Protein AF-A0A0D6LX36-F1 (afdb_monomer_lite)

Radius of gyration: 15.97 Å; chains: 1; bounding box: 24×27×50 Å

Secondary structure (DSSP, 8-state):
--SSSS----GGGSSSSS--STT-GGG-TTTTTTTT----TTEEE-TTS-EEEGGGTTSSS--STT-GGG-HHHHHHHHHHHHHHS---

Structure (mmCIF, N/CA/C/O backbone):
data_AF-A0A0D6LX36-F1
#
_entry.id   AF-A0A0D6LX36-F1
#
loop_
_atom_site.group_PDB
_atom_site.id
_atom_site.type_symbol
_atom_site.label_atom_id
_atom_site.label_alt_id
_atom_site.label_comp_id
_atom_site.label_asym_id
_atom_site.label_entity_id
_atom_site.label_seq_id
_atom_site.pdbx_PDB_ins_code
_atom_site.Cartn_x
_atom_site.Cartn_y
_atom_site.Cartn_z
_atom_site.occupancy
_atom_site.B_iso_or_equiv
_atom_site.auth_seq_id
_atom_site.auth_comp_id
_atom_site.auth_asym_id
_atom_site.auth_atom_id
_atom_site.pdbx_PDB_model_num
ATOM 1 N N . MET A 1 1 ? -7.606 -1.572 20.339 1.00 75.44 1 MET A N 1
ATOM 2 C CA . MET A 1 1 ? -6.788 -1.420 21.561 1.00 75.44 1 MET A CA 1
ATOM 3 C C . MET A 1 1 ? -5.382 -1.817 21.184 1.00 75.44 1 MET A C 1
ATOM 5 O O . MET A 1 1 ? -5.238 -2.885 20.595 1.00 75.44 1 MET A O 1
ATOM 9 N N . CYS A 1 2 ? -4.394 -0.979 21.477 1.00 85.31 2 CYS A N 1
ATOM 10 C CA . CYS A 1 2 ? -2.996 -1.327 21.244 1.00 85.31 2 CYS A CA 1
ATOM 11 C C . CYS A 1 2 ? -2.582 -2.492 22.162 1.00 85.31 2 CYS A C 1
ATOM 13 O O . CYS A 1 2 ? -3.031 -2.567 23.303 1.00 85.31 2 CYS A O 1
ATOM 15 N N . LYS A 1 3 ? -1.769 -3.439 21.683 1.00 82.44 3 LYS A N 1
ATOM 16 C CA . LYS A 1 3 ? -1.439 -4.666 22.435 1.00 82.44 3 LYS A CA 1
ATOM 17 C C . LYS A 1 3 ? -0.555 -4.398 23.654 1.00 82.44 3 LYS A C 1
ATOM 19 O O . LYS A 1 3 ? -0.747 -5.051 24.676 1.00 82.44 3 LYS A O 1
ATOM 24 N N . HIS A 1 4 ? 0.399 -3.472 23.557 1.00 79.69 4 HIS A N 1
ATOM 25 C CA . HIS A 1 4 ? 1.335 -3.159 24.648 1.00 79.69 4 HIS A CA 1
ATOM 26 C C . HIS A 1 4 ? 1.014 -1.889 25.442 1.00 79.69 4 HIS A C 1
ATOM 28 O O . HIS A 1 4 ? 1.783 -1.513 26.328 1.00 79.69 4 HIS A O 1
ATOM 34 N N . THR A 1 5 ? -0.098 -1.216 25.155 1.00 76.94 5 THR A N 1
ATOM 35 C CA . THR A 1 5 ? -0.484 0.009 25.863 1.00 76.94 5 THR A CA 1
ATOM 36 C C . THR A 1 5 ? -1.982 0.015 26.139 1.00 76.94 5 THR A C 1
ATOM 38 O O . THR A 1 5 ? -2.763 -0.574 25.400 1.00 76.94 5 THR A O 1
ATOM 41 N N . GLU A 1 6 ? -2.420 0.735 27.172 1.00 80.94 6 GLU A N 1
ATOM 42 C CA . GLU A 1 6 ? -3.85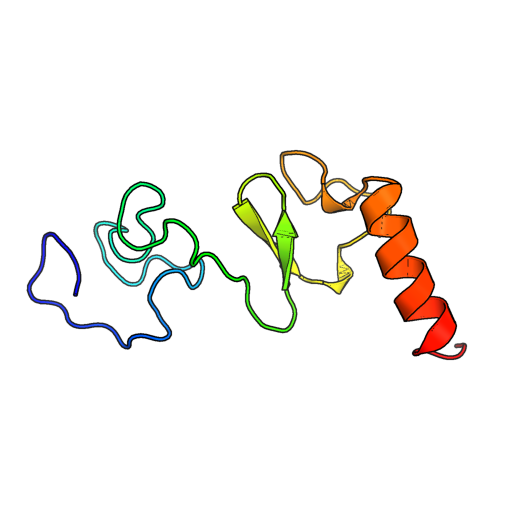6 0.940 27.436 1.00 80.94 6 GLU A CA 1
ATOM 43 C C . GLU A 1 6 ? -4.478 2.011 26.516 1.00 80.94 6 GLU A C 1
ATOM 45 O O . GLU A 1 6 ? -5.471 2.657 26.854 1.00 80.94 6 GLU A O 1
ATOM 50 N N . ILE A 1 7 ? -3.882 2.236 25.339 1.00 85.50 7 ILE A N 1
ATOM 51 C CA . ILE A 1 7 ? -4.355 3.216 24.367 1.00 85.50 7 ILE A CA 1
ATOM 52 C C . ILE A 1 7 ? -5.484 2.591 23.544 1.00 85.50 7 ILE A C 1
ATOM 54 O O . ILE A 1 7 ? -5.326 1.591 22.833 1.00 85.50 7 ILE A O 1
ATOM 58 N N . CYS A 1 8 ? -6.648 3.228 23.625 1.00 88.31 8 CYS A N 1
ATOM 59 C CA . CYS A 1 8 ? -7.763 2.979 22.727 1.00 88.31 8 CYS A CA 1
ATOM 60 C C . CYS A 1 8 ? -7.640 3.894 21.507 1.00 88.31 8 CYS A C 1
ATOM 62 O O . CYS A 1 8 ? -7.628 5.115 21.649 1.00 88.31 8 CYS A O 1
ATOM 64 N N . ILE A 1 9 ? -7.618 3.303 20.319 1.00 87.88 9 ILE A N 1
ATOM 65 C CA . ILE A 1 9 ? -7.819 4.015 19.056 1.00 87.88 9 ILE A CA 1
ATOM 66 C C . ILE A 1 9 ? -9.211 3.696 18.507 1.00 87.88 9 ILE A C 1
ATOM 68 O O . ILE A 1 9 ? -9.834 2.705 18.907 1.00 87.88 9 ILE A O 1
ATOM 72 N N . ALA A 1 10 ? -9.708 4.554 17.618 1.00 88.31 10 ALA A N 1
ATOM 73 C CA . ALA A 1 10 ? -10.985 4.341 16.952 1.00 88.31 10 ALA A CA 1
ATOM 74 C C . ALA A 1 10 ? -10.921 3.091 16.051 1.00 88.31 10 ALA A C 1
ATOM 76 O O . ALA A 1 10 ? -9.846 2.686 15.615 1.00 88.31 10 ALA A O 1
ATOM 77 N N . LYS A 1 11 ? -12.056 2.434 15.804 1.00 82.25 11 LYS A N 1
ATOM 78 C CA . LYS A 1 11 ? -12.069 1.142 15.094 1.00 82.25 11 LYS A CA 1
ATOM 79 C C . LYS A 1 11 ? -11.666 1.294 13.625 1.00 82.25 11 LYS A C 1
ATOM 81 O O . LYS A 1 11 ? -11.064 0.394 13.065 1.00 82.25 11 LYS A O 1
ATOM 86 N N . GLU A 1 12 ? -11.995 2.432 13.033 1.00 83.00 12 GLU A N 1
ATOM 87 C CA . GLU A 1 12 ? -11.616 2.852 11.685 1.00 83.00 12 GLU A CA 1
ATOM 88 C C . GLU A 1 12 ? -10.114 3.111 11.518 1.00 83.00 12 GLU A C 1
ATOM 90 O O . GLU A 1 12 ? -9.656 3.253 10.395 1.00 83.00 12 GLU A O 1
ATOM 95 N N . ARG A 1 13 ? -9.371 3.161 12.627 1.00 86.69 13 ARG A N 1
ATOM 96 C CA . ARG A 1 13 ? -7.912 3.322 12.682 1.00 86.69 13 ARG A CA 1
ATOM 97 C C . ARG A 1 13 ? -7.185 1.992 12.883 1.00 86.69 13 ARG A C 1
ATOM 99 O O . ARG A 1 13 ? -6.028 1.959 13.256 1.00 86.69 13 ARG A O 1
ATOM 106 N N . VAL A 1 14 ? -7.915 0.884 12.787 1.00 86.31 14 VAL A N 1
ATOM 107 C CA . VAL A 1 14 ? -7.352 -0.462 12.867 1.00 86.31 14 VAL A CA 1
ATOM 108 C C . VAL A 1 14 ? -7.243 -0.974 11.443 1.00 86.31 14 VAL A C 1
ATOM 110 O O . VAL A 1 14 ? -8.269 -1.076 10.767 1.00 86.31 14 VAL A O 1
ATOM 113 N N . CYS A 1 15 ? -6.035 -1.343 11.025 1.00 84.25 15 CYS A N 1
ATOM 114 C CA . CYS A 1 15 ? -5.731 -1.798 9.671 1.00 84.25 15 CYS A CA 1
ATOM 115 C C . CYS A 1 15 ? -5.956 -0.712 8.611 1.00 84.25 15 CYS A C 1
ATOM 117 O O . CYS A 1 15 ? -6.421 -1.024 7.511 1.00 84.25 15 CYS A O 1
ATOM 119 N N . ASP A 1 16 ? -5.675 0.546 8.961 1.00 79.62 16 ASP A N 1
ATOM 120 C CA . ASP A 1 16 ? -5.839 1.714 8.087 1.00 79.62 16 ASP A CA 1
ATOM 121 C C . ASP A 1 16 ? -4.531 2.111 7.377 1.00 79.62 16 ASP A C 1
ATOM 123 O O . ASP A 1 16 ? -4.474 3.126 6.677 1.00 79.62 16 ASP A O 1
ATOM 127 N N . GLY A 1 17 ? -3.475 1.306 7.543 1.00 76.06 17 GLY A N 1
ATOM 128 C CA . GLY A 1 17 ? -2.166 1.529 6.941 1.00 76.06 17 GLY A CA 1
ATOM 129 C C . GLY A 1 17 ? -1.295 2.536 7.693 1.00 76.06 17 GLY A C 1
ATOM 130 O O . GLY A 1 17 ? -0.202 2.856 7.216 1.00 76.06 17 GLY A O 1
ATOM 131 N N . LYS A 1 18 ? -1.730 3.038 8.858 1.00 82.75 18 LYS A N 1
ATOM 132 C CA . LYS A 1 18 ? -0.959 3.957 9.704 1.00 82.75 18 LYS A CA 1
ATOM 133 C C . LYS A 1 18 ? -0.670 3.324 11.053 1.00 82.75 18 LYS A C 1
ATOM 135 O O . LYS A 1 18 ? -1.486 2.630 11.628 1.00 82.75 18 LYS A O 1
ATOM 140 N N . TRP A 1 19 ? 0.516 3.597 11.588 1.00 85.88 19 TRP A N 1
ATOM 141 C CA . TRP A 1 19 ? 0.867 3.167 12.941 1.00 85.88 19 TRP A CA 1
ATOM 142 C C . TRP A 1 19 ? 0.302 4.162 13.950 1.00 85.88 19 TRP A C 1
ATOM 144 O O . TRP A 1 19 ? 0.992 5.090 14.381 1.00 85.88 19 TRP A O 1
ATOM 154 N N . ASP A 1 20 ? -0.964 3.986 14.307 1.00 89.81 20 ASP A N 1
ATOM 155 C CA . ASP A 1 20 ? -1.617 4.746 15.365 1.00 89.81 20 ASP A CA 1
ATOM 156 C C . ASP A 1 20 ? -1.289 4.192 16.751 1.00 89.81 20 ASP A C 1
ATOM 158 O O . ASP A 1 20 ? -1.235 4.942 17.734 1.00 89.81 20 ASP A O 1
ATOM 162 N N . CYS A 1 21 ? -0.978 2.901 16.840 1.00 89.38 21 CYS A N 1
ATOM 163 C CA . CYS A 1 21 ? -0.304 2.341 17.996 1.00 89.38 21 CYS A CA 1
ATOM 164 C C . CYS A 1 21 ? 1.219 2.465 17.871 1.00 89.38 21 CYS A C 1
ATOM 166 O O . CYS A 1 21 ? 1.820 2.115 16.859 1.00 89.38 21 CYS A O 1
ATOM 168 N N . TYR A 1 22 ? 1.878 2.872 18.962 1.00 87.44 22 TYR A N 1
ATOM 169 C CA . TYR A 1 22 ? 3.347 2.930 19.028 1.00 87.44 22 TYR A CA 1
ATOM 170 C C . TYR A 1 22 ? 4.015 1.573 18.741 1.00 87.44 22 TYR A C 1
ATOM 172 O O . TYR A 1 22 ? 5.124 1.522 18.218 1.00 87.44 22 TYR A O 1
ATOM 180 N N . ASP A 1 23 ? 3.346 0.473 19.094 1.00 86.31 23 ASP A N 1
ATOM 181 C CA . ASP A 1 23 ? 3.812 -0.892 18.847 1.00 86.31 23 ASP A CA 1
ATOM 182 C C . ASP A 1 23 ? 3.347 -1.466 17.495 1.00 86.31 23 ASP A C 1
ATOM 184 O O . ASP A 1 23 ? 3.586 -2.645 17.237 1.00 86.31 23 ASP A O 1
ATOM 188 N N . GLY A 1 24 ? 2.673 -0.666 16.655 1.00 85.62 24 GLY A N 1
ATOM 189 C CA . GLY A 1 24 ? 2.144 -1.067 15.344 1.00 85.62 24 GLY A CA 1
ATOM 190 C C . GLY A 1 24 ? 1.124 -2.207 15.407 1.00 85.62 24 GLY A C 1
ATOM 191 O O . GLY A 1 24 ? 0.930 -2.931 14.435 1.00 85.62 24 GLY A O 1
ATOM 192 N N . SER A 1 25 ? 0.532 -2.442 16.581 1.00 89.31 25 SER A N 1
ATOM 193 C CA . SER A 1 25 ? -0.338 -3.596 16.830 1.00 89.31 25 SER A CA 1
ATOM 194 C C . SER A 1 25 ? -1.736 -3.468 16.227 1.00 89.31 25 SER A C 1
ATOM 196 O O . SER A 1 25 ? -2.411 -4.479 16.023 1.00 89.31 25 SER A O 1
ATOM 198 N N . ASP A 1 26 ? -2.153 -2.240 15.948 1.00 87.56 26 ASP A N 1
ATOM 199 C CA . ASP A 1 26 ? -3.286 -1.876 15.104 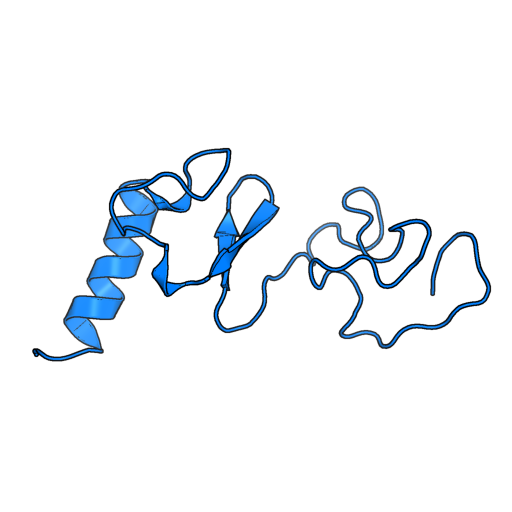1.00 87.56 26 ASP A CA 1
ATOM 200 C C . ASP A 1 26 ? -3.098 -2.295 13.646 1.00 87.5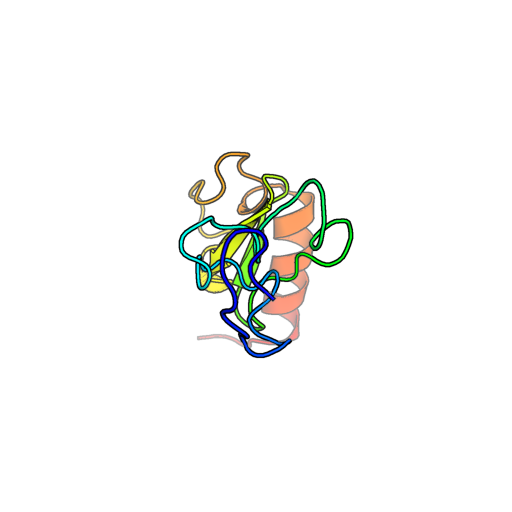6 26 ASP A C 1
ATOM 202 O O . ASP A 1 26 ? -4.084 -2.634 13.002 1.00 87.56 26 ASP A O 1
ATOM 206 N N . GLU A 1 27 ? -1.848 -2.396 13.193 1.00 87.75 27 GLU A N 1
ATOM 207 C CA . GLU A 1 27 ? -1.451 -2.841 11.854 1.00 87.75 27 GLU A CA 1
ATOM 208 C C . GLU A 1 27 ? -0.853 -4.264 11.858 1.00 87.75 27 GLU A C 1
ATOM 210 O O . GLU A 1 27 ? -0.141 -4.675 10.937 1.00 87.75 27 GLU A O 1
ATOM 215 N N . ASP A 1 28 ? -1.125 -5.062 12.901 1.00 84.81 28 ASP A N 1
ATOM 216 C CA . ASP A 1 28 ? -0.610 -6.429 13.012 1.00 84.81 28 ASP A CA 1
ATOM 217 C C . ASP A 1 28 ? -1.271 -7.368 11.988 1.00 84.81 28 ASP A C 1
ATOM 219 O O . ASP A 1 28 ? -2.328 -7.971 12.221 1.00 84.81 28 ASP A O 1
ATOM 223 N N . LEU A 1 29 ? -0.582 -7.542 10.859 1.00 70.69 29 LEU A N 1
ATOM 224 C CA . LEU A 1 29 ? -0.976 -8.394 9.732 1.00 70.69 29 LEU A CA 1
ATOM 225 C C . LEU A 1 29 ? -1.042 -9.890 10.072 1.00 70.69 29 LEU A C 1
ATOM 227 O O . LEU A 1 29 ? -1.634 -10.665 9.321 1.00 70.69 29 LEU A O 1
ATOM 231 N N . ARG A 1 30 ? -0.448 -10.322 11.193 1.00 72.38 30 ARG A N 1
ATOM 232 C CA . ARG A 1 30 ? -0.549 -11.704 11.697 1.00 72.38 30 ARG A CA 1
ATOM 233 C C . ARG A 1 30 ? -1.628 -11.876 12.764 1.00 72.38 30 ARG A C 1
ATOM 235 O O . ARG A 1 30 ? -1.816 -12.987 13.259 1.00 72.38 30 ARG A O 1
ATOM 242 N N . GLY A 1 31 ? -2.326 -10.798 13.107 1.00 77.50 31 GLY A N 1
ATOM 243 C CA . GLY A 1 31 ? -3.342 -10.775 14.144 1.00 77.50 31 GLY A CA 1
ATOM 244 C C . GLY A 1 31 ? -4.598 -10.054 13.689 1.00 77.50 31 GLY A C 1
ATOM 245 O O . GLY A 1 31 ? -5.437 -10.632 13.000 1.00 77.50 31 GLY A O 1
ATOM 246 N N . ILE A 1 32 ? -4.763 -8.811 14.136 1.00 75.88 32 ILE A N 1
ATOM 247 C CA . ILE A 1 32 ? -6.046 -8.104 14.061 1.00 75.88 32 ILE A CA 1
ATOM 248 C C . ILE A 1 32 ? -6.451 -7.743 12.623 1.00 75.88 32 ILE A C 1
ATOM 250 O O . ILE A 1 32 ? -7.643 -7.651 12.340 1.00 75.88 32 ILE A O 1
ATOM 254 N N . CYS A 1 33 ? -5.478 -7.654 11.709 1.00 74.81 33 CYS A N 1
ATOM 255 C CA . CYS A 1 33 ? -5.697 -7.311 10.302 1.00 74.81 33 CYS A CA 1
ATOM 256 C C . CYS A 1 33 ? -5.857 -8.503 9.361 1.00 74.81 33 CYS A C 1
ATOM 258 O O . CYS A 1 33 ? -6.031 -8.317 8.152 1.00 74.81 33 CYS A O 1
ATOM 260 N N . VAL A 1 34 ? -5.839 -9.737 9.877 1.00 69.31 34 VAL A N 1
ATOM 261 C CA . VAL A 1 34 ? -6.010 -10.939 9.052 1.00 69.31 34 VAL A CA 1
ATOM 262 C C . VAL A 1 34 ? -7.391 -10.910 8.382 1.00 69.31 34 VAL A C 1
ATOM 264 O O . VAL A 1 34 ? -8.424 -11.081 9.024 1.00 69.31 34 VAL A O 1
ATOM 267 N N . GLY A 1 35 ? -7.402 -10.671 7.067 1.00 62.44 35 GLY A N 1
ATOM 268 C CA . GLY A 1 35 ? -8.620 -10.572 6.254 1.00 62.44 35 GLY A CA 1
ATOM 269 C C . GLY A 1 35 ? -9.345 -9.220 6.300 1.00 62.44 35 GLY A C 1
ATOM 270 O O . GLY A 1 35 ? -10.396 -9.105 5.679 1.00 62.44 35 GLY A O 1
ATOM 271 N N . ASN A 1 36 ? -8.807 -8.210 6.997 1.00 61.62 36 ASN A N 1
ATOM 272 C CA . ASN A 1 36 ? -9.408 -6.873 7.141 1.00 61.62 36 ASN A CA 1
ATOM 273 C C . ASN A 1 36 ? -8.459 -5.722 6.750 1.00 61.62 36 ASN A C 1
ATOM 275 O O . ASN A 1 36 ? -8.683 -4.587 7.141 1.00 61.62 36 ASN A O 1
ATOM 279 N N . PHE A 1 37 ? -7.418 -5.988 5.958 1.00 65.25 37 PHE A N 1
ATOM 280 C CA . PHE A 1 37 ? -6.603 -4.918 5.377 1.00 65.25 37 PHE A CA 1
ATOM 281 C C . PHE A 1 37 ? -7.310 -4.323 4.152 1.00 65.25 37 PHE A C 1
ATOM 283 O O . PHE A 1 37 ? -7.366 -4.958 3.087 1.00 65.25 37 PHE A O 1
ATOM 290 N N . SER A 1 38 ? -7.871 -3.129 4.328 1.00 66.69 38 SER A N 1
ATOM 291 C CA . SER A 1 38 ? -8.492 -2.334 3.268 1.00 66.69 38 SER A CA 1
ATOM 292 C C . SER A 1 38 ? -7.768 -0.997 3.198 1.00 66.69 38 SER A C 1
ATOM 29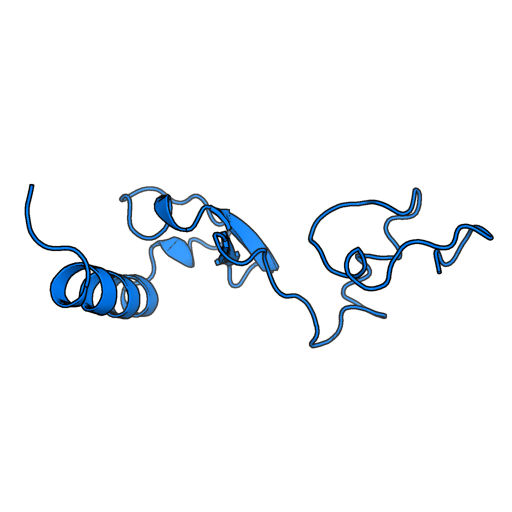4 O O . SER A 1 38 ? -7.661 -0.320 4.212 1.00 66.69 38 SER A O 1
ATOM 296 N N . CYS A 1 39 ? -7.275 -0.628 2.017 1.00 77.50 39 CYS A N 1
ATOM 297 C CA . CYS A 1 39 ? -6.728 0.709 1.804 1.00 77.50 39 CYS A CA 1
ATOM 298 C C . CYS A 1 39 ? -7.835 1.767 1.891 1.00 77.50 39 CYS A C 1
ATOM 300 O O . CYS A 1 39 ? -9.027 1.427 1.879 1.00 77.50 39 CYS A O 1
ATOM 302 N N . ALA A 1 40 ? -7.455 3.044 1.972 1.00 77.44 40 ALA A N 1
ATOM 303 C CA . ALA A 1 40 ? -8.429 4.125 1.913 1.00 77.44 40 ALA A CA 1
ATOM 304 C C . ALA A 1 40 ? -9.256 4.061 0.614 1.00 77.44 40 ALA A C 1
ATOM 306 O O . ALA A 1 40 ? -8.883 3.412 -0.362 1.00 77.44 40 ALA A O 1
ATOM 307 N N . GLN A 1 41 ? -10.398 4.751 0.593 1.00 77.56 41 GLN A N 1
ATOM 308 C CA . GLN A 1 41 ? -11.326 4.709 -0.543 1.00 77.56 41 GLN A CA 1
ATOM 309 C C . GLN A 1 41 ? -10.681 5.117 -1.885 1.00 77.56 41 GLN A C 1
ATOM 311 O O . GLN A 1 41 ? -11.088 4.594 -2.920 1.00 77.56 41 GLN A O 1
ATOM 316 N N . ASP A 1 42 ? -9.669 5.990 -1.850 1.00 82.12 42 ASP A N 1
ATOM 317 C CA . ASP A 1 42 ? -8.936 6.501 -3.020 1.00 82.12 42 ASP A CA 1
ATOM 318 C C . ASP A 1 42 ? -7.533 5.870 -3.157 1.00 82.12 42 ASP A C 1
ATOM 320 O O . ASP A 1 42 ? -6.614 6.446 -3.742 1.00 82.12 42 ASP A O 1
ATOM 324 N N . GLU A 1 43 ? -7.339 4.686 -2.578 1.00 87.31 43 GLU A N 1
ATOM 325 C CA . GLU A 1 43 ? -6.080 3.952 -2.616 1.00 87.31 43 GLU A CA 1
ATOM 326 C C . GLU A 1 43 ? -6.266 2.548 -3.196 1.00 87.31 43 GLU A C 1
ATOM 328 O O . GLU A 1 43 ? -7.242 1.838 -2.943 1.00 87.31 43 GLU A O 1
ATOM 333 N N . PHE A 1 44 ? -5.272 2.119 -3.962 1.00 87.31 44 PHE A N 1
ATOM 334 C CA . PHE A 1 44 ? -5.142 0.767 -4.462 1.00 87.31 44 PHE A CA 1
ATOM 335 C C . PHE A 1 44 ? -4.279 -0.075 -3.528 1.00 87.31 44 PHE A C 1
ATOM 337 O O . PHE A 1 44 ? -3.197 0.326 -3.096 1.00 87.31 44 PHE A O 1
ATOM 344 N N . ARG A 1 45 ? -4.758 -1.290 -3.261 1.00 87.81 45 ARG A N 1
ATOM 345 C CA . ARG A 1 45 ? -4.038 -2.287 -2.480 1.00 87.81 45 ARG A CA 1
ATOM 346 C C . ARG A 1 45 ? -3.139 -3.123 -3.382 1.00 87.81 45 ARG A C 1
ATOM 348 O O . ARG A 1 45 ? -3.633 -3.955 -4.139 1.00 87.81 45 ARG A O 1
ATOM 355 N N . CYS A 1 46 ? -1.833 -2.983 -3.198 1.00 89.81 46 CYS A N 1
ATOM 356 C CA . CYS A 1 46 ? -0.839 -3.875 -3.774 1.00 89.81 46 CYS A CA 1
ATOM 357 C C . CYS A 1 46 ? -1.005 -5.315 -3.252 1.00 89.81 46 CYS A C 1
ATOM 359 O O . CYS A 1 46 ? -1.419 -5.533 -2.105 1.00 89.81 46 CYS A O 1
ATOM 361 N N . ASP A 1 47 ? -0.583 -6.317 -4.028 1.00 87.31 47 ASP A N 1
ATOM 362 C CA . ASP A 1 47 ? -0.519 -7.705 -3.54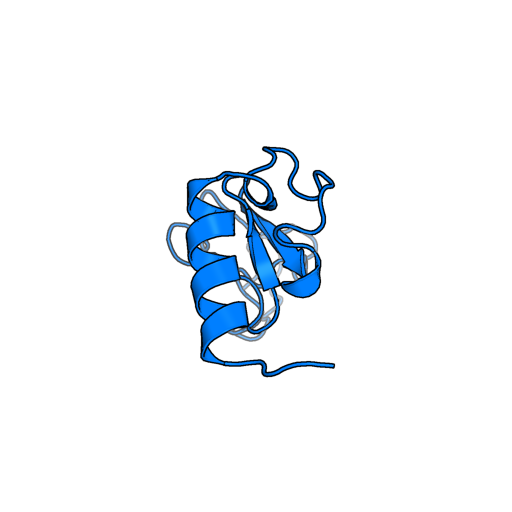0 1.00 87.31 47 ASP A CA 1
ATOM 363 C C . ASP A 1 47 ? 0.519 -7.849 -2.410 1.00 87.31 47 ASP A C 1
ATOM 365 O O . ASP A 1 47 ? 0.351 -8.694 -1.528 1.00 87.31 47 ASP A O 1
ATOM 369 N N . SER A 1 48 ? 1.538 -6.975 -2.376 1.00 84.69 48 SER A N 1
ATOM 370 C CA . SER A 1 48 ? 2.465 -6.804 -1.243 1.00 84.69 48 SER A CA 1
ATOM 371 C C . SER A 1 48 ? 1.818 -6.224 0.020 1.00 84.69 48 SER A C 1
ATOM 373 O O . SER A 1 48 ? 2.509 -6.037 1.018 1.00 84.69 48 SER A O 1
ATOM 375 N N . MET A 1 49 ? 0.507 -5.953 0.005 1.00 78.44 49 MET A N 1
ATOM 376 C CA . MET A 1 49 ? -0.253 -5.368 1.117 1.00 78.44 49 MET A CA 1
ATOM 377 C C . MET A 1 49 ? 0.189 -3.946 1.493 1.00 78.44 49 MET A C 1
ATOM 379 O O . MET A 1 49 ? -0.033 -3.502 2.612 1.00 78.44 49 MET A O 1
ATOM 383 N N . THR A 1 50 ? 0.784 -3.219 0.552 1.00 83.69 50 THR A N 1
ATOM 384 C CA . THR A 1 50 ? 0.962 -1.764 0.631 1.00 83.69 50 THR A CA 1
ATOM 385 C C . THR A 1 50 ? -0.193 -1.052 -0.059 1.00 83.69 50 THR A C 1
ATOM 387 O O . THR A 1 50 ? -0.793 -1.591 -0.989 1.00 83.69 50 THR A O 1
ATOM 390 N N . CYS A 1 51 ? -0.497 0.158 0.394 1.00 86.81 51 CYS A N 1
ATOM 391 C CA . CYS A 1 51 ? -1.469 1.031 -0.246 1.00 86.81 51 CYS A CA 1
ATOM 392 C C . CYS A 1 51 ? -0.731 2.105 -1.035 1.00 86.81 51 CYS A C 1
ATOM 394 O O . CYS A 1 51 ? 0.218 2.709 -0.531 1.00 86.81 51 CYS A O 1
ATOM 396 N N . ILE A 1 52 ? -1.163 2.325 -2.269 1.00 90.00 52 ILE A N 1
ATOM 397 C CA . ILE A 1 52 ? -0.724 3.446 -3.096 1.00 90.00 52 ILE A CA 1
ATOM 398 C C . ILE A 1 52 ? -1.955 4.245 -3.524 1.00 90.00 52 ILE A C 1
ATOM 400 O O . ILE A 1 52 ? -3.038 3.670 -3.613 1.00 90.00 52 ILE A O 1
ATOM 404 N N . PRO A 1 53 ? -1.832 5.546 -3.809 1.00 91.25 53 PRO A N 1
ATOM 405 C CA . PRO A 1 53 ? -2.923 6.297 -4.413 1.00 91.25 53 PRO A CA 1
ATOM 406 C C . PRO A 1 53 ? -3.438 5.653 -5.706 1.00 91.25 53 PRO A C 1
ATOM 408 O O . PRO A 1 53 ? -2.652 5.176 -6.524 1.00 91.25 53 PRO A O 1
ATOM 411 N N . ASP A 1 54 ? -4.752 5.669 -5.911 1.00 89.38 54 ASP A N 1
ATOM 412 C CA . ASP A 1 54 ? -5.407 5.059 -7.074 1.00 89.38 54 ASP A CA 1
ATOM 413 C C . ASP A 1 54 ? -4.908 5.612 -8.428 1.00 89.38 54 ASP A C 1
ATOM 415 O O . ASP A 1 54 ? -4.833 4.876 -9.409 1.00 89.38 54 ASP A O 1
ATOM 419 N N . TYR A 1 55 ? -4.506 6.886 -8.478 1.00 88.06 55 TYR A N 1
ATOM 420 C CA . TYR A 1 55 ? -3.971 7.547 -9.672 1.00 88.06 55 TYR A CA 1
ATOM 421 C C . TYR A 1 55 ? -2.574 7.068 -10.091 1.00 88.06 55 TYR A C 1
ATOM 423 O O . TYR A 1 55 ? -2.131 7.421 -11.182 1.00 88.06 55 TYR A O 1
ATOM 431 N N . LEU A 1 56 ? -1.879 6.312 -9.234 1.00 92.25 56 LEU A N 1
ATOM 432 C CA . LEU A 1 56 ? -0.597 5.676 -9.556 1.00 92.25 56 LEU A CA 1
ATOM 433 C C . LEU A 1 56 ? -0.776 4.288 -10.181 1.00 92.25 56 LEU A C 1
ATOM 435 O O . LEU A 1 56 ? 0.181 3.688 -10.648 1.00 92.25 56 LEU A O 1
ATOM 439 N N . VAL A 1 57 ? -1.997 3.755 -10.212 1.00 91.56 57 VAL A N 1
ATOM 440 C CA . VAL A 1 57 ? -2.252 2.459 -10.840 1.00 91.56 57 VAL A CA 1
ATOM 441 C C . VAL A 1 57 ? -2.180 2.608 -12.357 1.00 91.56 57 VAL A C 1
ATOM 443 O O . VAL A 1 57 ? -2.976 3.343 -12.948 1.00 91.56 57 VAL A O 1
ATOM 446 N N . CYS A 1 58 ? -1.290 1.846 -12.996 1.00 92.00 58 CYS A N 1
ATOM 447 C CA . CYS A 1 58 ? -1.126 1.812 -14.452 1.00 92.00 58 CYS A CA 1
ATOM 448 C C . CYS A 1 58 ? -0.643 3.132 -15.054 1.00 92.00 58 CYS A C 1
ATOM 450 O O . CYS A 1 58 ? -1.018 3.480 -16.180 1.00 92.00 58 CYS A O 1
ATOM 452 N N . ASP A 1 59 ? 0.180 3.868 -14.311 1.00 91.31 59 ASP A N 1
ATOM 453 C CA . ASP A 1 59 ? 0.835 5.090 -14.774 1.00 91.31 59 ASP A CA 1
ATOM 454 C C . ASP A 1 59 ? 2.153 4.795 -15.532 1.00 91.31 59 ASP A C 1
ATOM 456 O O . ASP A 1 59 ? 2.775 5.703 -16.094 1.00 91.31 59 ASP A O 1
ATOM 460 N N . GLY A 1 60 ? 2.560 3.521 -15.601 1.00 89.50 60 GLY A N 1
ATOM 461 C CA . GLY A 1 60 ? 3.761 3.061 -16.291 1.00 89.50 60 GLY A CA 1
ATOM 462 C C . GLY A 1 60 ? 4.989 2.931 -15.390 1.00 89.50 60 GLY A C 1
ATOM 463 O O . GLY A 1 60 ? 6.083 2.650 -15.903 1.00 89.50 60 GLY A O 1
ATOM 464 N N . ARG A 1 61 ? 4.851 3.126 -14.073 1.00 94.44 61 ARG A N 1
ATOM 465 C CA . ARG A 1 61 ? 5.928 2.926 -13.097 1.00 94.44 61 ARG A CA 1
ATOM 466 C C . ARG A 1 61 ? 5.510 1.907 -12.039 1.00 94.44 61 ARG A C 1
ATOM 468 O O . ARG A 1 61 ? 4.351 1.744 -11.722 1.00 94.44 61 ARG A O 1
ATOM 475 N N . ALA A 1 62 ? 6.493 1.222 -11.466 1.00 95.19 62 ALA A N 1
ATOM 476 C CA . ALA A 1 62 ? 6.244 0.361 -10.317 1.00 95.19 62 ALA A CA 1
ATOM 477 C C . ALA A 1 62 ? 6.240 1.195 -9.030 1.00 95.19 62 ALA A C 1
ATOM 479 O O . ALA A 1 62 ? 7.313 1.581 -8.558 1.00 95.19 62 ALA A O 1
ATOM 480 N N . ASP A 1 63 ? 5.062 1.441 -8.471 1.00 95.06 63 ASP A N 1
ATOM 481 C CA . ASP A 1 63 ? 4.868 2.043 -7.152 1.00 95.06 63 ASP A CA 1
ATOM 482 C C . ASP A 1 63 ? 4.562 0.996 -6.076 1.00 95.06 63 ASP A C 1
ATOM 484 O O . ASP A 1 63 ? 4.942 1.171 -4.916 1.00 95.06 63 ASP A O 1
ATOM 488 N N . CYS A 1 64 ? 3.980 -0.145 -6.451 1.00 94.06 64 CYS A N 1
ATOM 489 C CA . CYS A 1 64 ? 3.986 -1.325 -5.591 1.00 94.06 64 CYS A CA 1
ATOM 490 C C . CYS A 1 64 ? 5.362 -2.012 -5.596 1.00 94.06 64 CYS A C 1
ATOM 492 O O . CYS A 1 64 ? 5.973 -2.214 -6.649 1.00 94.06 64 CYS A O 1
ATOM 494 N N . GLU A 1 65 ? 5.812 -2.498 -4.432 1.00 92.94 65 GLU A N 1
ATOM 495 C CA . GLU A 1 65 ? 7.051 -3.288 -4.322 1.00 92.94 65 GLU A CA 1
ATOM 496 C C . GLU A 1 65 ? 6.996 -4.556 -5.197 1.00 92.94 65 GLU A C 1
ATOM 498 O O . GLU A 1 65 ? 7.986 -4.940 -5.824 1.00 92.94 65 GLU A O 1
ATOM 503 N N . ASP A 1 66 ? 5.814 -5.173 -5.306 1.00 92.75 66 ASP A N 1
ATOM 504 C CA . ASP A 1 66 ? 5.581 -6.354 -6.140 1.00 92.75 66 ASP A CA 1
ATOM 505 C C . ASP A 1 66 ? 5.134 -6.032 -7.581 1.00 92.75 66 ASP A C 1
ATOM 507 O O . ASP A 1 66 ? 4.867 -6.953 -8.361 1.00 92.75 66 ASP A O 1
ATOM 511 N N . ARG A 1 67 ? 5.059 -4.745 -7.950 1.00 94.12 67 ARG A N 1
ATOM 512 C CA . ARG A 1 67 ? 4.553 -4.254 -9.246 1.00 94.12 67 ARG A CA 1
ATOM 513 C C . ARG A 1 67 ? 3.114 -4.677 -9.566 1.00 94.12 67 ARG A C 1
ATOM 515 O O . ARG A 1 67 ? 2.774 -4.885 -10.733 1.00 94.12 67 ARG A O 1
ATOM 522 N N . SER A 1 68 ? 2.288 -4.920 -8.546 1.00 94.38 68 SER A N 1
ATOM 523 C CA . SER A 1 68 ? 0.894 -5.341 -8.742 1.00 94.38 68 SER A CA 1
ATOM 524 C C . SER A 1 68 ? 0.037 -4.284 -9.430 1.00 94.38 68 SER A C 1
ATOM 526 O O . SER A 1 68 ? -0.833 -4.646 -10.219 1.00 94.38 68 SER A O 1
ATOM 528 N N . ASP A 1 69 ? 0.327 -3.015 -9.176 1.00 93.75 69 ASP A N 1
ATOM 529 C CA . ASP A 1 69 ? -0.220 -1.835 -9.844 1.00 93.75 69 ASP A CA 1
ATOM 530 C C . ASP A 1 69 ? -0.043 -1.853 -11.368 1.00 93.75 69 ASP A C 1
ATOM 532 O O . ASP A 1 69 ? -0.941 -1.435 -12.084 1.00 93.75 69 ASP A O 1
ATOM 536 N N . GLU A 1 70 ? 1.045 -2.437 -11.873 1.00 94.88 70 GLU A N 1
ATOM 537 C CA . GLU A 1 70 ? 1.372 -2.493 -13.309 1.00 94.88 70 GLU A CA 1
ATOM 538 C C . GLU A 1 70 ? 1.023 -3.844 -13.971 1.00 94.88 70 GLU A C 1
ATOM 540 O O . GLU A 1 70 ? 1.363 -4.116 -15.131 1.00 94.88 70 GLU A O 1
ATOM 545 N N . LYS A 1 71 ? 0.352 -4.756 -13.253 1.00 94.12 71 LYS A N 1
ATOM 546 C CA . LYS A 1 71 ? -0.045 -6.060 -13.812 1.00 94.12 71 LYS A CA 1
ATOM 547 C C . LYS A 1 71 ? -1.111 -5.870 -14.888 1.00 94.12 71 LYS A C 1
ATOM 549 O O . LYS A 1 71 ? -2.128 -5.224 -14.664 1.00 94.12 71 LYS A O 1
ATOM 554 N N . TRP A 1 72 ? -0.974 -6.568 -16.020 1.00 87.50 72 TRP A N 1
ATOM 555 C CA . TRP A 1 72 ? -1.955 -6.522 -17.120 1.00 87.50 72 TRP A CA 1
ATOM 556 C C . TRP A 1 72 ? -3.400 -6.776 -16.670 1.00 87.50 72 TRP A C 1
ATOM 558 O O . TRP A 1 72 ? -4.325 -6.150 -17.173 1.00 87.50 72 TRP A O 1
ATOM 568 N N . THR A 1 73 ? -3.623 -7.690 -15.725 1.00 87.06 73 THR A N 1
ATOM 569 C CA . THR A 1 73 ? -4.964 -7.978 -15.194 1.00 87.06 73 THR A CA 1
ATOM 570 C C . THR A 1 73 ? -5.540 -6.814 -14.389 1.00 87.06 73 THR A C 1
ATOM 572 O O . THR A 1 73 ? -6.741 -6.569 -14.482 1.00 87.06 73 THR A O 1
ATOM 575 N N . VAL A 1 74 ? -4.690 -6.089 -13.654 1.00 87.81 74 VAL A N 1
ATOM 576 C CA . VAL A 1 74 ? -5.050 -4.881 -12.900 1.00 87.81 74 VAL A CA 1
ATOM 577 C C . VAL A 1 74 ? -5.280 -3.732 -13.870 1.00 87.81 74 VAL A C 1
ATOM 579 O O . VAL A 1 74 ? -6.380 -3.190 -13.898 1.00 87.81 74 VAL A O 1
ATOM 582 N N . CYS A 1 75 ? -4.336 -3.460 -14.772 1.00 86.25 75 CYS A N 1
ATOM 583 C CA . CYS A 1 75 ? -4.471 -2.387 -15.754 1.00 86.25 75 CYS A CA 1
ATOM 584 C C . CYS A 1 75 ? -5.613 -2.583 -16.715 1.00 86.25 75 CYS A C 1
ATOM 586 O O . CYS A 1 75 ? -6.298 -1.630 -17.052 1.00 86.25 75 CYS A O 1
ATOM 588 N N . ARG A 1 76 ? -5.911 -3.815 -17.106 1.00 83.00 76 ARG A N 1
ATOM 589 C CA . ARG A 1 76 ? -7.115 -4.078 -17.875 1.00 83.00 76 ARG A CA 1
ATOM 590 C C . ARG A 1 76 ? -8.369 -3.760 -17.059 1.00 83.00 76 ARG A C 1
ATOM 592 O O . ARG A 1 76 ? -9.273 -3.144 -17.597 1.00 83.00 76 ARG A O 1
ATOM 599 N N . ALA A 1 77 ? -8.448 -4.128 -15.784 1.00 76.19 77 ALA A N 1
ATOM 600 C CA . ALA A 1 77 ? -9.605 -3.775 -14.959 1.00 76.19 77 ALA A CA 1
ATOM 601 C C . ALA A 1 77 ? -9.729 -2.250 -14.753 1.00 76.19 77 ALA A C 1
ATOM 603 O O . ALA A 1 77 ? -10.825 -1.703 -14.869 1.00 76.19 77 ALA A O 1
ATOM 604 N N . PHE A 1 78 ? -8.604 -1.568 -14.529 1.00 71.69 78 PH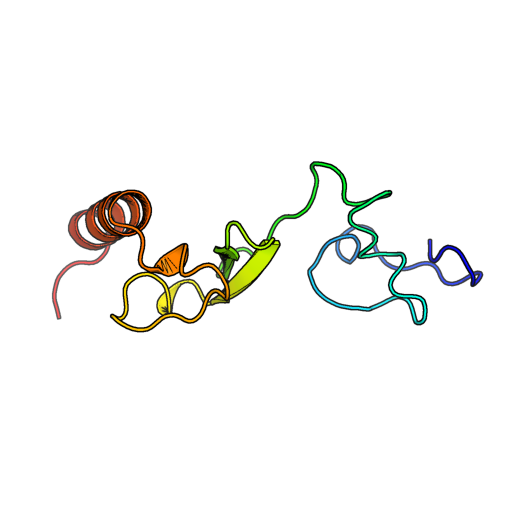E A N 1
ATOM 605 C CA . PHE A 1 78 ? -8.528 -0.124 -14.307 1.00 71.69 78 PHE A CA 1
ATOM 606 C C . PHE A 1 78 ? -8.856 0.676 -15.575 1.00 71.69 78 PHE A C 1
ATOM 608 O O . PHE A 1 78 ? -9.705 1.563 -15.553 1.00 71.69 78 PHE A O 1
ATOM 615 N N . LEU A 1 79 ? -8.279 0.299 -16.720 1.00 65.50 79 LEU A N 1
ATOM 616 C CA . LEU A 1 79 ? -8.522 0.935 -18.017 1.00 65.50 79 LEU A CA 1
ATOM 617 C C . LEU A 1 79 ? -9.972 0.740 -18.483 1.00 65.50 79 LEU A C 1
ATOM 619 O O . LEU A 1 79 ? -10.543 1.635 -19.094 1.00 65.50 79 LEU A O 1
ATOM 623 N N . PHE A 1 80 ? -10.603 -0.393 -18.158 1.00 60.09 80 PHE A N 1
ATOM 624 C CA . PHE A 1 80 ? -12.033 -0.586 -18.417 1.00 60.09 80 PHE A CA 1
ATOM 625 C C . PHE A 1 80 ? -12.907 0.360 -17.577 1.00 60.09 80 PHE A C 1
ATOM 627 O O . PHE A 1 80 ? -13.950 0.784 -18.061 1.00 60.09 80 PHE A O 1
ATOM 634 N N . LEU A 1 81 ? -12.490 0.739 -16.364 1.00 56.03 81 LEU A N 1
ATOM 635 C CA . LEU A 1 81 ? -13.211 1.709 -15.532 1.00 56.03 81 LEU A CA 1
ATOM 636 C C . LEU A 1 81 ? -12.978 3.156 -16.006 1.00 56.03 81 LEU A C 1
ATOM 638 O O . LEU A 1 81 ? -13.918 3.945 -16.047 1.00 56.03 81 LEU A O 1
ATOM 642 N N . VAL A 1 82 ? -11.755 3.491 -16.431 1.00 59.59 82 VAL A N 1
ATOM 643 C CA . VAL A 1 82 ? -11.396 4.824 -16.953 1.00 59.59 82 VAL A CA 1
ATOM 644 C C . VAL A 1 82 ? -12.060 5.096 -18.310 1.00 59.59 82 VAL A C 1
ATOM 646 O O . VAL A 1 82 ? -12.645 6.158 -18.493 1.00 59.59 82 VAL A O 1
ATOM 649 N N . VAL A 1 83 ? -12.069 4.123 -19.230 1.00 56.44 83 VAL A N 1
ATOM 650 C CA . VAL A 1 83 ? -12.692 4.259 -20.565 1.00 56.44 83 VAL A CA 1
ATOM 651 C C . VAL A 1 83 ? -14.229 4.256 -20.501 1.00 56.44 83 VAL A C 1
ATOM 653 O O . VAL A 1 83 ? -14.874 4.751 -21.421 1.00 56.44 83 VAL A O 1
ATOM 656 N N . LEU A 1 84 ? -14.832 3.722 -19.429 1.00 55.41 84 LEU A N 1
ATOM 657 C CA . LEU A 1 84 ? -16.292 3.678 -19.260 1.00 55.41 84 LEU A CA 1
ATOM 658 C C . LEU A 1 84 ? -16.864 4.774 -18.343 1.00 55.41 84 LEU A C 1
ATOM 660 O O . LEU A 1 84 ? -18.074 4.983 -18.387 1.00 55.41 84 LEU A O 1
ATOM 664 N N . LEU A 1 85 ? -16.056 5.458 -17.515 1.00 57.81 85 LEU A N 1
ATOM 665 C CA . LEU A 1 85 ? -16.560 6.440 -16.534 1.00 57.81 85 LEU A CA 1
ATOM 666 C C . LEU A 1 85 ? -15.818 7.787 -16.484 1.00 57.81 85 LEU A C 1
ATOM 668 O O . LEU A 1 85 ? -16.241 8.660 -15.725 1.00 57.81 85 LEU A O 1
ATOM 672 N N . LYS A 1 86 ? -14.749 8.002 -17.258 1.00 52.03 86 LYS A N 1
ATOM 673 C CA . LYS A 1 86 ? -14.100 9.319 -17.360 1.00 52.03 86 LYS A CA 1
ATOM 674 C C . LYS A 1 86 ? -13.845 9.653 -18.828 1.00 52.03 86 LYS A C 1
ATOM 676 O O . LYS A 1 86 ? -12.793 9.355 -19.383 1.00 52.03 86 LYS A O 1
ATOM 681 N N . ASP A 1 87 ? -14.867 10.247 -19.441 1.00 53.25 87 ASP A N 1
ATOM 682 C CA . ASP A 1 87 ? -14.786 10.922 -20.732 1.00 53.25 87 ASP A CA 1
ATOM 683 C C . ASP A 1 87 ? -13.546 11.828 -20.819 1.00 53.25 87 ASP A C 1
ATOM 685 O O . ASP A 1 87 ? -13.242 12.578 -19.895 1.00 53.25 87 ASP A O 1
ATOM 689 N N . ILE A 1 88 ? -12.874 11.731 -21.967 1.00 56.38 88 ILE A N 1
ATOM 690 C CA . ILE A 1 88 ? -12.144 12.779 -22.691 1.00 56.38 88 ILE A CA 1
ATOM 691 C C . ILE A 1 88 ? -11.827 14.085 -21.912 1.00 56.38 88 ILE A C 1
ATOM 693 O O . ILE A 1 88 ? -12.707 14.894 -21.615 1.00 56.38 88 ILE A O 1
ATOM 697 N N . HIS A 1 89 ? -10.535 14.365 -21.724 1.00 43.59 89 HIS A N 1
ATOM 698 C CA . HIS A 1 89 ? -9.947 15.672 -22.045 1.00 43.59 89 HIS A CA 1
ATOM 699 C C . HIS A 1 89 ? -8.463 15.510 -22.375 1.00 43.59 89 HIS A C 1
ATOM 701 O O . HIS A 1 89 ? -7.738 14.938 -21.532 1.00 43.59 89 HIS A O 1
#

InterPro domains:
  IPR002172 Low-density lipoprotein (LDL) receptor class A repeat [PF00057] (2-27)
  IPR002172 Low-density lipoprotein (LDL) receptor class A repeat [PF00057] (38-71)
  IPR002172 Low-density lipoprotein (LDL) receptor class A repeat [PR00261] (6-27)
  IPR002172 Low-density lipoprotein (LDL) receptor class A repeat [PR00261] (49-70)
  IPR002172 Low-density lipoprotein (LDL) receptor class A repeat [PS50068] (1-34)
  IPR002172 Low-density lipoprotein (LDL) receptor class A repeat [PS50068] (38-76)
  IPR002172 Low-density lipoprotein (LDL) receptor class A repeat [SM00192] (1-35)
  IPR002172 Low-density lipoprotein (LDL) receptor class A repeat [SM00192] (38-75)
  IPR002172 Low-density lipoprotein (LDL) receptor class A repeat [cd00112] (39-71)
  IPR023415 Low-density lipoprotein (LDL) receptor class A, conserved site [PS01209] (51-75)
  IPR036055 LDL receptor-like superfamily [G3DSA:4.10.400.10] (1-35)
  IPR036055 LDL receptor-like superfamily [G3DSA:4.10.400.10] (36-77)
  IPR036055 LDL receptor-like superfamily [SSF57424] (1-28)
  IPR036055 LDL receptor-like superfamily [SSF57424] (38-78)
  IPR050685 Low-density lipoprotein receptor [PTHR24270] (6-70)

Sequence (89 aa):
MCKHTEICIAKERVCDGKWDCYDGSDEDLRGICVGNFSCAQDEFRCDSMTCIPDYLVCDGRADCEDRSDEKWTVCRAFLFLVVLLKDIH

Organism: NCBI:txid53326

Foldseek 3Di:
DAPPDPDDDDLCQQLAQDCPDPVSRSVPCVPDCPVPNDYPPQWDQDPLRDTDGVVQQCPPDQPDPVSRSNDPVNCVVSVVCCVVPPDDD

pLDDT: mean 80.86, std 12.03, range [43.59, 95.19]